Protein AF-A0AAD9SYV3-F1 (afdb_monomer)

InterPro domains:
  IPR009332 Mediator of RNA polymerase II transcription subunit 22 [PF06179] (39-136)
  IPR009332 Mediator of RNA polymerase II transcription subunit 22 [PTHR12434] (21-141)

Sequence (145 aa):
MDRPKSTLSRCSRDYSTAPTSPQSSDSHTATVSNNLSDRSERAVAALLTRFKTLVTLAAEPVQDGVAATKEVAAAHALQMEVESSLLVRAAEDLLQLTRELKELWLFGPLREIKEGEGEGQMDEDSQRVGELVEGILGKLADARV

Solvent-accessible surface area (backbone atoms only — not comparable to full-atom values): 8836 Å² total; per-residue (Å²): 141,87,89,82,91,79,93,82,76,91,76,81,79,76,79,77,83,69,81,85,71,85,76,65,73,70,61,57,57,56,51,53,54,54,51,52,50,56,49,49,53,50,32,52,50,47,32,54,50,30,52,50,52,45,52,52,66,73,64,56,75,73,54,92,88,52,76,72,47,71,66,57,54,52,50,49,53,54,47,47,54,51,38,52,56,52,32,52,52,25,52,50,52,48,53,51,51,54,49,54,53,49,48,44,68,76,60,42,78,80,62,60,99,79,70,60,99,51,55,72,58,50,54,54,50,50,50,55,52,52,55,52,51,52,56,50,50,51,55,54,54,64,72,72,109

Radius of gyration: 34.86 Å; Cα contacts (8 Å, |Δi|>4): 35; chains: 1; bounding box: 57×69×108 Å

Structure (mmCIF, N/CA/C/O backbone):
data_AF-A0AAD9SYV3-F1
#
_entry.id   AF-A0AAD9SYV3-F1
#
loop_
_atom_site.group_PDB
_atom_site.id
_atom_site.type_symbol
_atom_site.label_atom_id
_atom_site.label_alt_id
_atom_site.label_comp_id
_atom_site.label_asym_id
_atom_site.label_entity_id
_atom_site.label_seq_id
_atom_site.pdbx_PDB_ins_code
_atom_site.Cartn_x
_atom_site.Cartn_y
_atom_site.Cartn_z
_atom_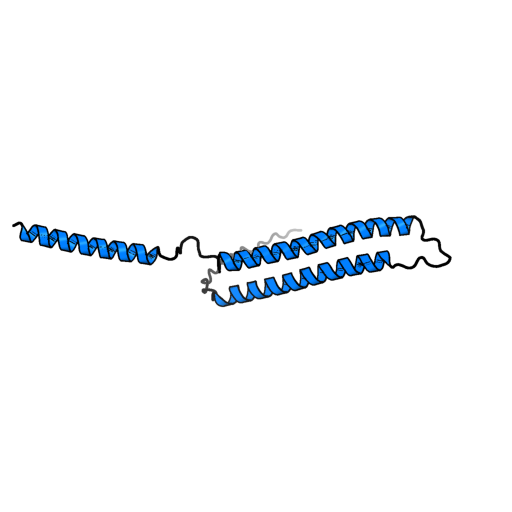site.occupancy
_atom_site.B_iso_or_equiv
_atom_site.auth_seq_id
_atom_site.auth_comp_id
_atom_site.auth_asym_id
_atom_site.auth_atom_id
_atom_site.pdbx_PDB_model_num
ATOM 1 N N . MET A 1 1 ? -29.942 63.678 -17.550 1.00 41.22 1 MET A N 1
ATOM 2 C CA . MET A 1 1 ? -30.852 62.518 -17.599 1.00 41.22 1 MET A CA 1
ATOM 3 C C . MET A 1 1 ? -30.665 61.740 -16.316 1.00 41.22 1 MET A C 1
ATOM 5 O O . MET A 1 1 ? -29.577 61.242 -16.067 1.00 41.22 1 MET A O 1
ATOM 9 N N . ASP A 1 2 ? -31.706 61.770 -15.492 1.00 45.91 2 ASP A N 1
ATOM 10 C CA . ASP A 1 2 ? -31.823 61.165 -14.167 1.00 45.91 2 ASP A CA 1
ATOM 11 C C . ASP A 1 2 ? -32.372 59.733 -14.211 1.00 45.91 2 ASP A C 1
ATOM 13 O O . ASP A 1 2 ? -33.114 59.394 -15.136 1.00 45.91 2 ASP A O 1
ATOM 17 N N . ARG A 1 3 ? -32.129 59.025 -13.090 1.00 54.41 3 ARG A N 1
ATOM 18 C CA . ARG A 1 3 ? -32.781 57.816 -12.517 1.00 54.41 3 ARG A CA 1
ATOM 19 C C . ARG A 1 3 ? -31.968 56.500 -12.576 1.00 54.41 3 ARG A C 1
ATOM 21 O O . ARG A 1 3 ? -31.227 56.285 -13.525 1.00 54.41 3 ARG A O 1
ATOM 28 N N . PRO A 1 4 ? -32.216 55.539 -11.653 1.00 56.53 4 PRO A N 1
ATOM 29 C CA . PRO A 1 4 ? -32.234 55.702 -10.189 1.00 56.53 4 PRO A CA 1
ATOM 30 C C . PRO A 1 4 ? -31.580 54.517 -9.421 1.00 56.53 4 PRO A C 1
ATOM 32 O O . PRO A 1 4 ? -31.453 53.402 -9.921 1.00 56.53 4 PRO A O 1
ATOM 35 N N . LYS A 1 5 ? -31.248 54.744 -8.140 1.00 54.91 5 LYS A N 1
ATOM 36 C CA . LYS A 1 5 ? -30.926 53.701 -7.144 1.00 54.91 5 LYS A CA 1
ATOM 37 C C . LYS A 1 5 ? -32.204 52.950 -6.719 1.00 54.91 5 LYS A C 1
ATOM 39 O O . LYS A 1 5 ? -33.191 53.598 -6.388 1.00 54.91 5 LYS A O 1
ATOM 44 N N . SER A 1 6 ? -32.159 51.617 -6.663 1.00 55.34 6 SER A N 1
ATOM 45 C CA . SER A 1 6 ? -33.126 50.738 -5.966 1.00 55.34 6 SER A CA 1
ATOM 46 C C . SER A 1 6 ? -32.304 49.636 -5.271 1.00 55.34 6 SER A C 1
ATOM 48 O O . SER A 1 6 ? -31.443 49.045 -5.910 1.00 55.34 6 SER A O 1
ATOM 50 N N . THR A 1 7 ? -32.222 49.506 -3.940 1.00 61.25 7 THR A N 1
ATOM 51 C CA . THR A 1 7 ? -33.207 49.134 -2.898 1.00 61.25 7 THR A CA 1
ATOM 52 C C . THR A 1 7 ? -33.924 47.814 -3.144 1.00 61.25 7 THR A C 1
ATOM 54 O O . THR A 1 7 ? -35.088 47.831 -3.510 1.00 61.25 7 THR A O 1
ATOM 57 N N . LEU A 1 8 ? -33.262 46.694 -2.856 1.00 50.03 8 LEU A N 1
ATOM 58 C CA . LEU A 1 8 ? -33.858 45.405 -2.486 1.00 50.03 8 LEU A CA 1
ATOM 59 C C . LEU A 1 8 ? -32.759 44.621 -1.750 1.00 50.03 8 LEU A C 1
ATOM 61 O O . LEU A 1 8 ? -31.597 44.722 -2.112 1.00 50.03 8 LEU A O 1
ATOM 65 N N . SER A 1 9 ? -32.983 43.802 -0.743 1.00 47.44 9 SER A N 1
ATOM 66 C CA . SER A 1 9 ? -34.115 43.534 0.124 1.00 47.44 9 SER A CA 1
ATOM 67 C C . SER A 1 9 ? -33.485 42.710 1.247 1.00 47.44 9 SER A C 1
ATOM 69 O O . SER A 1 9 ? -32.665 41.825 0.995 1.00 47.44 9 SER A O 1
ATOM 71 N N . ARG A 1 10 ? -33.794 43.045 2.494 1.00 44.91 10 ARG A N 1
ATOM 72 C CA . ARG A 1 10 ? -33.345 42.314 3.675 1.00 44.91 10 ARG A CA 1
ATOM 73 C C . ARG A 1 10 ? -33.978 40.918 3.626 1.00 44.91 10 ARG A C 1
ATOM 75 O O . ARG A 1 10 ? -35.167 40.792 3.882 1.00 44.91 10 ARG A O 1
ATOM 82 N N . CYS A 1 11 ? -33.204 39.885 3.295 1.00 39.62 11 CYS A N 1
ATOM 83 C CA . CYS A 1 11 ? -33.637 38.504 3.489 1.00 39.62 11 CYS A CA 1
ATOM 84 C C . CYS A 1 11 ? -33.146 38.050 4.867 1.00 39.62 11 CYS A C 1
ATOM 86 O O . CYS A 1 11 ? -31.969 37.728 5.043 1.00 39.62 11 CYS A O 1
ATOM 88 N N . SER A 1 12 ? -34.047 38.119 5.853 1.00 44.41 12 SER A N 1
ATOM 89 C CA . SER A 1 12 ? -33.929 37.374 7.106 1.00 44.41 12 SER A CA 1
ATOM 90 C C . SER A 1 12 ? -33.649 35.921 6.762 1.00 44.41 12 SER A C 1
ATOM 92 O O . SER A 1 12 ? -34.463 35.258 6.127 1.00 44.41 12 SER A O 1
ATOM 94 N N . ARG A 1 13 ? -32.482 35.427 7.168 1.00 41.09 13 ARG A N 1
ATOM 95 C CA . ARG A 1 13 ? -32.233 33.995 7.201 1.00 41.09 13 ARG A CA 1
ATOM 96 C C . ARG A 1 13 ? -32.841 33.496 8.501 1.00 41.09 13 ARG A C 1
ATOM 98 O O . ARG A 1 13 ? -32.213 33.597 9.551 1.00 41.09 13 ARG A O 1
ATOM 105 N N . ASP A 1 14 ? -34.084 33.041 8.418 1.00 42.69 14 ASP A N 1
ATOM 106 C CA . ASP A 1 14 ? -34.734 32.320 9.501 1.00 42.69 14 ASP A CA 1
ATOM 107 C C . ASP A 1 14 ? -33.870 31.097 9.820 1.00 42.69 14 ASP A C 1
ATOM 109 O O . ASP A 1 14 ? -33.699 30.190 9.000 1.00 42.69 14 ASP A O 1
ATOM 113 N N . TYR A 1 15 ? -33.257 31.098 11.000 1.00 45.31 15 TYR A N 1
ATOM 114 C CA . TYR A 1 15 ? -32.694 29.892 11.581 1.00 45.31 15 TYR A CA 1
ATOM 115 C C . TYR A 1 15 ? -33.885 29.011 11.959 1.00 45.31 15 TYR A C 1
ATOM 117 O O . TYR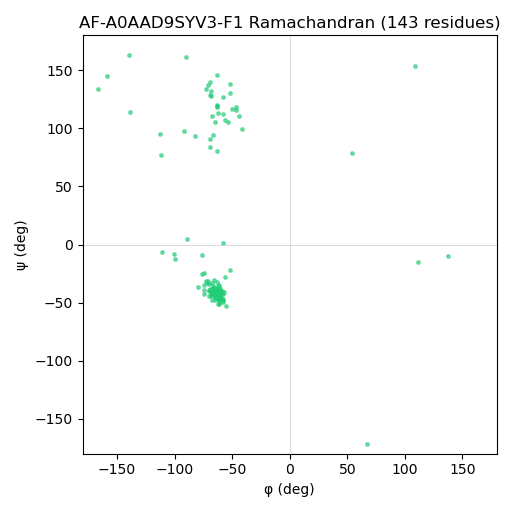 A 1 15 ? -34.469 29.114 13.032 1.00 45.31 15 TYR A O 1
ATOM 125 N N . SER A 1 16 ? -34.298 28.162 11.024 1.00 40.62 16 SER A N 1
ATOM 126 C CA . SER A 1 16 ? -35.184 27.050 11.330 1.00 40.62 16 SER A CA 1
ATOM 127 C C . SER A 1 16 ? -34.406 26.087 12.228 1.00 40.62 16 SER A C 1
ATOM 129 O O . SER A 1 16 ? -33.613 25.272 11.760 1.00 40.62 16 SER A O 1
ATOM 131 N N . THR A 1 17 ? -34.572 26.230 13.542 1.00 50.25 17 THR A N 1
ATOM 132 C CA . THR A 1 17 ? -34.200 25.213 14.526 1.00 50.25 17 THR A CA 1
ATOM 133 C C . THR A 1 17 ? -35.157 24.039 14.364 1.00 50.25 17 THR A C 1
ATOM 135 O O . THR A 1 17 ? -36.181 23.955 15.042 1.00 50.25 17 THR A O 1
ATOM 138 N N . ALA A 1 18 ? -34.842 23.158 13.417 1.00 42.62 18 ALA A N 1
ATOM 139 C CA . ALA A 1 18 ? -35.411 21.822 13.377 1.00 42.62 18 ALA A CA 1
ATOM 140 C C . ALA A 1 18 ? -34.809 20.993 14.530 1.00 42.62 18 ALA A C 1
ATOM 142 O O . ALA A 1 18 ? -33.605 21.092 14.784 1.00 42.62 18 ALA A O 1
ATOM 143 N N . PRO A 1 19 ? -35.618 20.199 15.248 1.00 47.00 19 PRO A N 1
ATOM 144 C CA . PRO A 1 19 ? -35.141 19.395 16.361 1.00 47.00 19 PRO A CA 1
ATOM 145 C C . PRO A 1 19 ? -34.254 18.257 15.846 1.00 47.00 19 PRO A C 1
ATOM 147 O O . PRO A 1 19 ? -34.647 17.494 14.960 1.00 47.00 19 PRO A O 1
ATOM 150 N N . THR A 1 20 ? -33.059 18.142 16.423 1.00 52.16 20 THR A N 1
ATOM 151 C CA . THR A 1 20 ? -32.168 16.988 16.288 1.00 52.16 20 THR A CA 1
ATOM 152 C C . THR A 1 20 ? -32.941 15.723 16.654 1.00 52.16 20 THR A C 1
ATOM 154 O O . THR A 1 20 ? -33.231 15.478 17.823 1.00 52.16 20 THR A O 1
ATOM 157 N N . SER A 1 21 ? -33.305 14.931 15.645 1.00 48.50 21 SER A N 1
ATOM 158 C CA . SER A 1 21 ? -33.711 13.544 15.867 1.00 48.50 21 SER A CA 1
ATOM 159 C C . SER A 1 21 ? -32.484 12.739 16.302 1.00 48.50 21 SER A C 1
ATOM 161 O O . SER A 1 21 ? -31.402 12.959 15.748 1.00 48.50 21 SER A O 1
ATOM 163 N N . PRO A 1 22 ? -32.618 11.816 17.267 1.00 44.91 22 PRO A N 1
ATOM 164 C CA . PRO A 1 22 ? -31.514 10.972 17.693 1.00 44.91 22 PRO A CA 1
ATOM 165 C C . PRO A 1 22 ? -31.158 10.032 16.538 1.00 44.91 22 PRO A C 1
ATOM 167 O O . PRO A 1 22 ? -31.952 9.173 16.155 1.00 44.91 22 PRO A O 1
ATOM 170 N N . GLN A 1 23 ? -29.988 10.234 15.928 1.00 44.84 23 GLN A N 1
ATOM 171 C CA . GLN A 1 23 ? -29.449 9.281 14.966 1.00 44.84 23 GLN A CA 1
ATOM 172 C C . GLN A 1 23 ? -29.200 7.961 15.696 1.00 44.84 23 GLN A C 1
ATOM 174 O O . GLN A 1 23 ? -28.444 7.902 16.661 1.00 44.84 23 GLN A O 1
ATOM 179 N N . SER A 1 24 ? -29.878 6.918 15.226 1.00 47.16 24 SER A N 1
ATOM 180 C CA . SER A 1 24 ? -29.696 5.527 15.622 1.00 47.16 24 SER A CA 1
ATOM 181 C C . SER A 1 24 ? -28.209 5.158 15.633 1.00 47.16 24 SER A C 1
ATOM 183 O O . SER A 1 24 ? -27.555 5.189 14.589 1.00 47.16 24 SER A O 1
ATOM 185 N N . SER A 1 25 ? -27.691 4.776 16.796 1.00 54.41 25 SER A N 1
ATOM 186 C CA . SER A 1 25 ? -26.311 4.325 17.034 1.00 54.41 25 SER A CA 1
ATOM 187 C C . SER A 1 25 ? -25.838 3.205 16.089 1.00 54.41 25 SER A C 1
ATOM 189 O O . SER A 1 25 ? -24.640 3.071 15.841 1.00 54.41 25 SER A O 1
ATOM 191 N N . ASP A 1 26 ? -26.764 2.455 15.490 1.00 52.44 26 ASP A N 1
ATOM 192 C CA . ASP A 1 26 ? -26.474 1.299 14.634 1.00 52.44 26 ASP A CA 1
ATOM 193 C C . ASP A 1 26 ? -25.930 1.660 13.238 1.00 52.44 26 ASP A C 1
ATOM 195 O O . ASP A 1 26 ? -25.204 0.873 12.632 1.00 52.44 26 ASP A O 1
ATOM 199 N N . SER A 1 27 ? -26.210 2.858 12.704 1.00 58.38 27 SER A N 1
ATOM 200 C CA . SER A 1 27 ? -25.684 3.253 11.383 1.00 58.38 27 SER A CA 1
ATOM 201 C C . SER A 1 27 ? -24.204 3.644 11.425 1.00 58.38 27 SER A C 1
ATOM 203 O O . SER A 1 27 ? -23.495 3.559 10.417 1.00 58.38 27 SER A O 1
ATOM 205 N N . HIS A 1 28 ? -23.720 4.084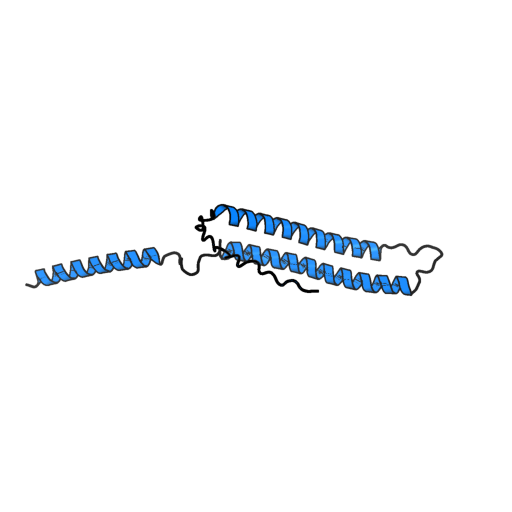 12.589 1.00 59.22 28 HIS A N 1
ATOM 206 C CA . HIS A 1 28 ? -22.355 4.575 12.751 1.00 59.22 28 HIS A CA 1
ATOM 207 C C . HIS A 1 28 ? -21.335 3.426 12.745 1.00 59.22 28 HIS A C 1
ATOM 209 O O . HIS A 1 28 ? -20.281 3.536 12.120 1.00 59.22 28 HIS A O 1
ATOM 215 N N . THR A 1 29 ? -21.667 2.290 13.363 1.00 61.44 29 THR A N 1
ATOM 216 C CA . THR A 1 29 ? -20.799 1.101 13.438 1.00 61.44 29 THR A CA 1
ATOM 217 C C . THR A 1 29 ? -20.646 0.407 12.081 1.00 61.44 29 THR A C 1
ATOM 219 O O . THR A 1 29 ? -19.531 0.037 11.701 1.00 61.44 29 THR A O 1
ATOM 222 N N . ALA A 1 30 ? -21.729 0.308 11.304 1.00 62.09 30 ALA A N 1
ATOM 223 C CA . ALA A 1 30 ? -21.712 -0.214 9.935 1.00 62.09 30 ALA A CA 1
ATOM 224 C C . ALA A 1 30 ? -20.873 0.665 8.984 1.00 62.09 30 ALA A C 1
ATOM 226 O O . ALA A 1 30 ? -20.144 0.165 8.130 1.00 62.09 30 ALA A O 1
ATOM 227 N N . THR A 1 31 ? -20.920 1.990 9.156 1.00 69.44 31 THR A N 1
ATOM 228 C CA . THR A 1 31 ? -20.137 2.927 8.332 1.00 69.44 31 THR A CA 1
ATOM 229 C C . THR A 1 31 ? -18.635 2.815 8.614 1.00 69.44 31 THR A C 1
ATOM 231 O O . THR A 1 31 ? -17.827 2.828 7.686 1.00 69.44 31 THR A O 1
ATOM 234 N N . VAL A 1 32 ? -18.251 2.658 9.886 1.00 72.56 32 VAL A N 1
ATOM 235 C CA . VAL A 1 32 ? -16.844 2.493 10.291 1.00 72.56 32 VAL A CA 1
ATOM 236 C C . VAL A 1 32 ? -16.263 1.174 9.777 1.00 72.56 32 VAL A C 1
ATOM 238 O O . VAL A 1 32 ? -15.150 1.156 9.258 1.00 72.56 32 VAL A O 1
ATOM 241 N N . SER A 1 33 ? -17.015 0.076 9.863 1.00 73.75 33 SER A N 1
ATOM 242 C CA . SER A 1 33 ? -16.557 -1.238 9.387 1.00 73.75 33 SER A CA 1
ATOM 243 C C . SER A 1 33 ? -16.380 -1.284 7.863 1.00 73.75 33 SER A C 1
ATOM 245 O O . SER A 1 33 ? -15.348 -1.766 7.394 1.00 73.75 33 SER A O 1
ATOM 247 N N . ASN A 1 34 ? -17.299 -0.688 7.095 1.00 75.81 34 ASN A N 1
ATOM 248 C CA . ASN A 1 34 ? -17.130 -0.528 5.645 1.00 75.81 34 ASN A CA 1
ATOM 249 C C . ASN A 1 34 ? -15.897 0.329 5.302 1.00 75.81 34 ASN A C 1
ATOM 251 O O . ASN A 1 34 ? -15.109 -0.043 4.436 1.00 75.81 34 ASN A O 1
ATOM 255 N N . ASN A 1 35 ? -15.658 1.422 6.039 1.00 87.06 35 ASN A N 1
ATOM 256 C CA . ASN A 1 35 ? -14.489 2.278 5.823 1.00 87.06 35 ASN A CA 1
ATOM 257 C C . ASN A 1 35 ? -13.153 1.546 6.050 1.00 87.06 35 ASN A C 1
ATOM 259 O O . ASN A 1 35 ? -12.203 1.759 5.296 1.00 87.06 35 ASN A O 1
ATOM 263 N N . LEU A 1 36 ? -13.071 0.682 7.068 1.00 87.38 36 LEU A N 1
ATOM 264 C CA . LEU A 1 36 ? -11.872 -0.120 7.325 1.00 87.38 36 LEU A CA 1
ATOM 265 C C . LEU A 1 36 ? -11.628 -1.152 6.217 1.00 87.38 36 LEU A C 1
ATOM 267 O O . LEU A 1 36 ? -10.479 -1.314 5.801 1.00 87.38 36 LEU A O 1
ATOM 271 N N . SER A 1 37 ? -12.682 -1.804 5.707 1.00 90.69 37 SER A N 1
ATOM 272 C CA . SER A 1 37 ? -12.561 -2.733 4.572 1.00 90.69 37 SER A CA 1
ATOM 273 C C . SER A 1 37 ? -12.045 -2.011 3.330 1.00 90.69 37 SER A C 1
ATOM 275 O O . SER A 1 37 ? -11.007 -2.397 2.791 1.00 90.69 37 SER A O 1
ATOM 277 N N . ASP A 1 38 ? -12.670 -0.891 2.957 1.00 93.50 38 ASP A N 1
ATOM 278 C CA . ASP A 1 38 ? -12.271 -0.077 1.802 1.00 93.50 38 ASP A CA 1
ATOM 279 C C . ASP A 1 38 ? -10.811 0.394 1.899 1.00 93.50 38 ASP A C 1
ATOM 281 O O . ASP A 1 38 ? -10.069 0.412 0.912 1.00 93.50 38 ASP A O 1
ATOM 285 N N . ARG A 1 39 ? -10.376 0.794 3.102 1.00 93.69 39 ARG A N 1
ATOM 286 C CA . ARG A 1 39 ? -8.986 1.193 3.361 1.00 93.69 39 ARG A CA 1
ATOM 287 C C . ARG A 1 39 ? -8.032 0.012 3.248 1.00 93.69 39 ARG A C 1
ATOM 289 O O . ARG A 1 39 ? -6.970 0.171 2.652 1.00 93.69 39 ARG A O 1
ATOM 296 N N . SER A 1 40 ? -8.407 -1.157 3.763 1.00 93.50 40 SER A N 1
ATOM 297 C CA . SER A 1 40 ? -7.596 -2.374 3.660 1.00 93.50 40 SER A CA 1
ATOM 298 C C . SER A 1 40 ? -7.377 -2.782 2.203 1.00 93.50 40 SER A C 1
ATOM 300 O O . SER A 1 40 ? -6.242 -2.999 1.779 1.00 93.50 40 SER A O 1
ATOM 302 N N . GLU A 1 41 ? -8.444 -2.779 1.404 1.00 94.81 41 GLU A N 1
ATOM 303 C CA . GLU A 1 41 ? -8.407 -3.131 -0.011 1.00 94.81 41 GLU A CA 1
ATOM 304 C C . GLU A 1 41 ? -7.560 -2.130 -0.793 1.00 94.81 41 GLU A C 1
ATOM 306 O O . GLU A 1 41 ? -6.725 -2.517 -1.612 1.00 94.81 41 GLU A O 1
ATOM 311 N N . ARG A 1 42 ? -7.700 -0.837 -0.482 1.00 94.94 42 ARG A N 1
ATOM 312 C CA . ARG A 1 42 ? -6.881 0.224 -1.073 1.00 94.94 42 ARG A CA 1
ATOM 313 C C . ARG A 1 42 ? -5.401 0.081 -0.724 1.00 94.94 42 ARG A C 1
ATOM 315 O O . ARG A 1 42 ? -4.569 0.247 -1.615 1.00 94.94 42 ARG A O 1
ATOM 322 N N . ALA A 1 43 ? -5.063 -0.222 0.527 1.00 94.38 43 ALA A N 1
ATOM 323 C CA . ALA A 1 43 ? -3.679 -0.375 0.969 1.00 94.38 43 ALA A CA 1
ATOM 324 C C . ALA A 1 43 ? -3.016 -1.612 0.332 1.00 94.38 43 ALA A C 1
ATOM 326 O O . ALA A 1 43 ? -1.895 -1.523 -0.174 1.00 94.38 43 ALA A O 1
ATOM 327 N N . VAL A 1 44 ? -3.733 -2.740 0.248 1.00 96.06 44 VAL A N 1
ATOM 328 C CA . VAL A 1 44 ? -3.267 -3.951 -0.454 1.00 96.06 44 VAL A CA 1
ATOM 329 C C . VAL A 1 44 ? -3.109 -3.696 -1.954 1.00 96.06 44 VAL A C 1
ATOM 331 O O . VAL A 1 44 ? -2.080 -4.047 -2.537 1.00 96.06 44 VAL A O 1
ATOM 334 N N . ALA A 1 45 ? -4.087 -3.046 -2.590 1.00 97.00 45 ALA A N 1
ATOM 335 C CA . ALA A 1 45 ? -4.009 -2.693 -4.003 1.00 97.00 45 ALA A CA 1
ATOM 336 C C . ALA A 1 45 ? -2.827 -1.757 -4.285 1.00 97.00 45 ALA A C 1
ATOM 338 O O . ALA A 1 45 ? -2.107 -1.961 -5.266 1.00 97.00 45 ALA A O 1
ATOM 339 N N . ALA A 1 46 ? -2.584 -0.767 -3.419 1.00 95.69 46 ALA A N 1
ATOM 340 C CA . ALA A 1 46 ? -1.433 0.120 -3.523 1.00 95.69 46 ALA A CA 1
ATOM 341 C C . ALA A 1 46 ? -0.119 -0.668 -3.431 1.00 95.69 46 ALA A C 1
ATOM 343 O O . ALA A 1 46 ? 0.717 -0.535 -4.320 1.00 95.69 46 ALA A O 1
ATOM 344 N N . LEU A 1 47 ? 0.034 -1.542 -2.432 1.00 96.38 47 LEU A N 1
ATOM 345 C CA . LEU A 1 47 ? 1.231 -2.369 -2.250 1.00 96.38 47 LEU A CA 1
ATOM 346 C C . LEU A 1 47 ? 1.548 -3.202 -3.505 1.00 96.38 47 LEU A C 1
ATOM 348 O O . LEU A 1 47 ? 2.653 -3.131 -4.048 1.00 96.38 47 LEU A O 1
ATOM 352 N N . LEU A 1 48 ? 0.561 -3.954 -4.002 1.00 96.88 48 LEU A N 1
ATOM 353 C CA . LEU A 1 48 ? 0.727 -4.819 -5.172 1.00 96.88 48 LEU A CA 1
ATOM 354 C C . LEU A 1 48 ? 0.988 -4.018 -6.450 1.00 96.88 48 LEU A C 1
ATOM 356 O O . LEU A 1 48 ? 1.801 -4.429 -7.278 1.00 96.88 48 LEU A O 1
ATOM 360 N N . THR A 1 49 ? 0.336 -2.863 -6.605 1.00 96.94 49 THR A N 1
ATOM 361 C CA . THR A 1 49 ? 0.532 -1.991 -7.770 1.00 96.94 49 THR A CA 1
ATOM 362 C C . THR A 1 49 ? 1.953 -1.437 -7.805 1.00 96.94 49 THR A C 1
ATOM 364 O O . THR A 1 49 ? 2.601 -1.541 -8.840 1.00 96.94 49 THR A O 1
ATOM 367 N N . ARG A 1 50 ? 2.472 -0.917 -6.682 1.00 95.88 50 ARG A N 1
ATOM 368 C CA . ARG A 1 50 ? 3.851 -0.396 -6.589 1.00 95.88 50 ARG A CA 1
ATOM 369 C C . ARG A 1 50 ? 4.882 -1.486 -6.871 1.00 95.88 50 ARG A C 1
ATOM 371 O O . ARG A 1 50 ? 5.795 -1.283 -7.666 1.00 95.88 50 ARG A O 1
ATOM 378 N N . PHE A 1 51 ? 4.701 -2.666 -6.273 1.00 96.62 51 PHE A N 1
ATOM 379 C CA . PHE A 1 51 ? 5.597 -3.800 -6.498 1.00 96.62 51 PHE A CA 1
ATOM 380 C C . PHE A 1 51 ? 5.601 -4.241 -7.965 1.00 96.62 51 PHE A C 1
ATOM 382 O O . PHE A 1 51 ? 6.664 -4.434 -8.554 1.00 96.62 51 PHE A O 1
ATOM 389 N N . LYS A 1 52 ? 4.418 -4.335 -8.584 1.00 95.69 52 LYS A N 1
ATOM 390 C CA . LYS A 1 52 ? 4.295 -4.623 -10.014 1.00 95.69 52 LYS A CA 1
ATOM 391 C C . LYS A 1 52 ? 5.034 -3.579 -10.850 1.00 95.69 52 LYS A C 1
ATOM 393 O O . LYS A 1 52 ? 5.792 -3.976 -11.727 1.00 95.69 52 LYS A O 1
ATOM 398 N N . THR A 1 53 ? 4.847 -2.285 -10.576 1.00 95.19 53 THR A N 1
ATOM 399 C CA . THR A 1 53 ? 5.532 -1.207 -11.305 1.00 95.19 53 THR A CA 1
ATOM 400 C C . THR A 1 53 ? 7.053 -1.341 -11.210 1.00 95.19 53 THR A C 1
ATOM 402 O O . THR A 1 53 ? 7.746 -1.230 -12.219 1.00 95.19 53 THR A O 1
ATOM 405 N N . LEU A 1 54 ? 7.578 -1.656 -10.024 1.00 94.31 54 LEU A N 1
ATOM 406 C CA . LEU A 1 54 ? 9.011 -1.862 -9.809 1.00 94.31 54 LEU A CA 1
ATOM 407 C C . LEU A 1 54 ? 9.536 -3.040 -10.646 1.00 94.31 54 LEU A C 1
ATOM 409 O O . LEU A 1 54 ? 10.527 -2.899 -11.360 1.00 94.31 54 LEU A O 1
ATOM 413 N N . VAL A 1 55 ? 8.834 -4.177 -10.634 1.00 94.38 55 VAL A N 1
ATOM 414 C CA . VAL A 1 55 ? 9.196 -5.346 -11.453 1.00 94.38 55 VAL A CA 1
ATOM 415 C C . VAL A 1 55 ? 9.126 -5.025 -12.946 1.00 94.38 55 VAL A C 1
ATOM 417 O O . VAL A 1 55 ? 10.010 -5.439 -13.689 1.00 94.38 55 VAL A O 1
ATOM 420 N N . THR A 1 56 ? 8.123 -4.268 -13.402 1.00 93.12 56 THR A N 1
ATOM 421 C CA . THR A 1 56 ? 8.023 -3.883 -14.818 1.00 93.12 56 THR A CA 1
ATOM 422 C C . THR A 1 56 ? 9.146 -2.949 -15.256 1.00 93.12 56 THR A C 1
ATOM 424 O O . THR A 1 56 ? 9.656 -3.132 -16.354 1.00 93.12 56 THR A O 1
ATOM 427 N N . LEU A 1 57 ? 9.574 -2.014 -14.399 1.00 89.94 57 LEU A N 1
ATOM 428 C CA . LEU A 1 57 ? 10.714 -1.130 -14.677 1.00 89.94 57 LEU A CA 1
ATOM 429 C C . LEU A 1 57 ? 12.034 -1.906 -14.723 1.00 89.94 57 LEU A C 1
ATOM 431 O O . LEU A 1 57 ? 12.890 -1.636 -15.559 1.00 89.94 57 LEU A O 1
ATOM 435 N N . ALA A 1 58 ? 12.196 -2.896 -13.843 1.00 88.75 58 ALA A N 1
ATOM 436 C CA . ALA A 1 58 ? 13.385 -3.744 -13.815 1.00 88.75 58 ALA A CA 1
ATOM 437 C C . ALA A 1 58 ? 13.444 -4.733 -14.993 1.00 88.75 58 ALA A C 1
ATOM 439 O O . ALA A 1 58 ? 14.529 -5.096 -15.439 1.00 88.75 58 ALA A O 1
ATOM 440 N N . ALA A 1 59 ? 12.285 -5.186 -15.477 1.00 89.06 59 ALA A N 1
ATOM 441 C CA . ALA A 1 59 ? 12.163 -6.130 -16.584 1.00 89.06 59 ALA A CA 1
ATOM 442 C C . ALA A 1 59 ? 12.085 -5.452 -17.961 1.00 89.06 59 ALA A C 1
ATOM 444 O O . ALA A 1 59 ? 11.856 -6.143 -18.957 1.00 89.06 59 ALA A O 1
ATOM 445 N N . GLU A 1 60 ? 12.231 -4.127 -18.035 1.00 82.25 60 GLU A N 1
ATOM 446 C CA . GLU A 1 60 ? 12.120 -3.412 -19.300 1.00 82.25 60 GLU A CA 1
ATOM 447 C C . GLU A 1 60 ? 13.231 -3.854 -20.267 1.00 82.25 60 GLU A C 1
ATOM 449 O O . GLU A 1 60 ? 14.419 -3.720 -19.951 1.00 82.25 60 GLU A O 1
ATOM 454 N N . PRO A 1 61 ? 12.878 -4.421 -21.437 1.00 75.56 61 PRO A N 1
ATOM 455 C CA . PRO A 1 61 ? 13.875 -4.902 -22.373 1.00 75.56 61 PRO A CA 1
ATOM 456 C C . PRO A 1 61 ? 14.638 -3.717 -22.959 1.00 75.56 61 PRO A C 1
ATOM 458 O O . PRO A 1 61 ? 14.052 -2.786 -23.514 1.00 75.56 61 PRO A O 1
ATOM 461 N N . VAL A 1 62 ? 15.967 -3.781 -22.892 1.00 68.81 62 VAL A N 1
ATOM 462 C CA . VAL A 1 62 ? 16.827 -2.895 -23.676 1.00 68.81 62 VAL A CA 1
ATOM 463 C C . VAL A 1 62 ? 16.543 -3.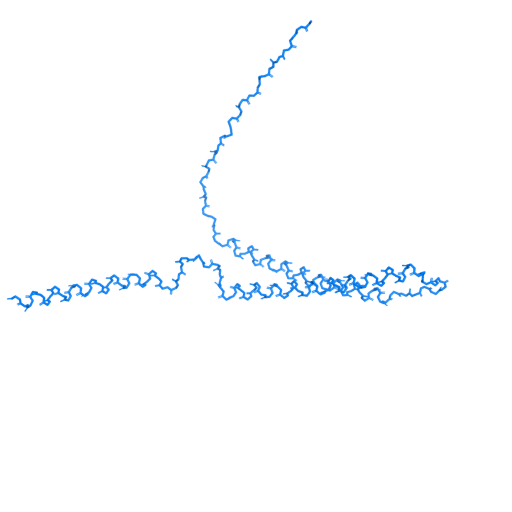208 -25.141 1.00 68.81 62 VAL A C 1
ATOM 465 O O . VAL A 1 62 ? 16.800 -4.322 -25.589 1.00 68.81 62 VAL A O 1
ATOM 468 N N . GLN A 1 63 ? 15.949 -2.268 -25.877 1.00 65.88 63 GLN A N 1
ATOM 469 C CA . GLN A 1 63 ? 15.644 -2.504 -27.284 1.00 65.88 63 GLN A CA 1
ATOM 470 C C . GLN A 1 63 ? 16.947 -2.711 -28.059 1.00 65.88 63 GLN A C 1
ATOM 472 O O . GLN A 1 63 ? 17.801 -1.821 -28.108 1.00 65.88 63 GLN A O 1
ATOM 477 N N . ASP A 1 64 ? 17.096 -3.893 -28.655 1.00 48.00 64 ASP A N 1
ATOM 478 C CA . ASP A 1 64 ? 18.247 -4.252 -29.477 1.00 48.00 64 ASP A CA 1
ATOM 479 C C . ASP A 1 64 ? 18.410 -3.229 -30.614 1.00 48.00 64 ASP A C 1
ATOM 481 O O . ASP A 1 64 ? 17.625 -3.180 -31.559 1.00 48.00 64 ASP A O 1
ATOM 485 N N . GLY A 1 65 ? 19.433 -2.375 -30.508 1.00 55.97 65 GLY A N 1
ATOM 486 C CA . GLY A 1 65 ? 19.827 -1.414 -31.545 1.00 55.97 65 GLY A CA 1
ATOM 487 C C . GLY A 1 65 ? 19.598 0.065 -31.219 1.00 55.97 65 GLY A C 1
ATOM 488 O O . GLY A 1 65 ? 20.227 0.913 -31.851 1.00 55.97 65 GLY A O 1
ATOM 489 N N . VAL A 1 66 ? 18.799 0.397 -30.202 1.00 58.75 66 VAL A N 1
ATOM 490 C CA . VAL A 1 66 ? 18.737 1.754 -29.637 1.00 58.75 66 VAL A CA 1
ATOM 491 C C . VAL A 1 66 ? 19.301 1.648 -28.235 1.00 58.75 66 VAL A C 1
ATOM 493 O O . VAL A 1 66 ? 18.594 1.265 -27.308 1.00 58.75 66 VAL A O 1
ATOM 496 N N . ALA A 1 67 ? 20.600 1.927 -28.086 1.00 54.88 67 ALA A N 1
ATOM 497 C CA . ALA A 1 67 ? 21.221 2.022 -26.771 1.00 54.88 67 ALA A CA 1
ATOM 498 C C . ALA A 1 67 ? 20.310 2.880 -25.888 1.00 54.88 67 ALA A C 1
ATOM 500 O O . ALA A 1 67 ? 20.085 4.043 -26.230 1.00 54.88 67 ALA A O 1
ATOM 501 N N . ALA A 1 68 ? 19.743 2.283 -24.831 1.00 64.00 68 ALA A N 1
ATOM 502 C CA . ALA A 1 68 ? 18.884 2.973 -23.878 1.00 64.00 68 ALA A CA 1
ATOM 503 C C . ALA A 1 68 ? 19.550 4.309 -23.554 1.00 64.00 68 ALA A C 1
ATOM 505 O O . ALA A 1 68 ? 20.673 4.337 -23.037 1.00 64.00 68 ALA A O 1
ATOM 506 N N . THR A 1 69 ? 18.941 5.407 -24.005 1.00 78.44 69 THR A N 1
ATOM 507 C CA . THR A 1 69 ? 19.618 6.696 -23.944 1.00 78.44 69 THR A CA 1
ATOM 508 C C . THR A 1 69 ? 19.852 7.019 -22.468 1.00 78.44 69 THR A C 1
ATOM 510 O O . THR A 1 69 ? 19.080 6.601 -21.598 1.00 78.44 69 THR A O 1
ATOM 513 N N . LYS A 1 70 ? 20.964 7.685 -22.139 1.00 82.62 70 LYS A N 1
ATOM 514 C CA . LYS A 1 70 ? 21.369 7.892 -20.734 1.00 82.62 70 LYS A CA 1
ATOM 515 C C . LYS A 1 70 ? 20.277 8.593 -19.920 1.00 82.62 70 LYS A C 1
ATOM 517 O O . LYS A 1 70 ? 20.162 8.374 -18.720 1.00 82.62 70 LYS A O 1
ATOM 522 N N . GLU A 1 71 ? 19.464 9.398 -20.591 1.00 85.38 71 GLU A N 1
ATOM 523 C CA . GLU A 1 71 ? 18.311 10.104 -20.052 1.00 85.38 71 GLU A CA 1
ATOM 524 C C . GLU A 1 71 ? 17.194 9.136 -19.629 1.00 85.38 71 GLU A C 1
ATOM 526 O O . GLU A 1 71 ? 16.637 9.296 -18.546 1.00 85.38 71 GLU A O 1
ATOM 531 N N . VAL A 1 72 ? 16.903 8.103 -20.430 1.00 84.56 72 VAL A N 1
ATOM 532 C CA . VAL A 1 72 ? 15.892 7.076 -20.111 1.00 84.56 72 VAL A CA 1
ATOM 533 C C . VAL A 1 72 ? 16.357 6.212 -18.942 1.00 84.56 72 VAL A C 1
ATOM 535 O O . VAL A 1 72 ? 15.598 5.977 -18.004 1.00 84.56 72 VAL A O 1
ATOM 538 N N . ALA A 1 73 ? 17.632 5.812 -18.936 1.00 84.81 73 ALA A N 1
ATOM 539 C CA . ALA A 1 73 ? 18.207 5.066 -17.818 1.00 84.81 73 ALA A CA 1
ATOM 540 C C . ALA A 1 73 ? 18.167 5.873 -16.504 1.00 84.81 73 ALA A C 1
ATOM 542 O O . ALA A 1 73 ? 17.821 5.333 -15.453 1.00 84.81 73 ALA A O 1
ATOM 543 N N . ALA A 1 74 ? 18.470 7.175 -16.560 1.00 88.62 74 ALA A N 1
ATOM 544 C CA . ALA A 1 74 ? 18.371 8.063 -15.405 1.00 88.62 74 ALA A CA 1
ATOM 545 C C . ALA A 1 74 ? 16.919 8.236 -14.921 1.00 88.62 74 ALA A C 1
ATOM 547 O O . ALA A 1 74 ? 16.671 8.226 -13.715 1.00 88.62 74 ALA A O 1
ATOM 548 N N . ALA A 1 75 ? 15.956 8.350 -15.843 1.00 89.12 75 ALA A N 1
ATOM 549 C CA . ALA A 1 75 ? 14.537 8.434 -15.503 1.00 89.12 75 ALA A CA 1
ATOM 550 C C . ALA A 1 75 ? 14.041 7.162 -14.796 1.00 89.12 75 ALA A C 1
ATOM 552 O O . ALA A 1 75 ? 13.360 7.260 -13.776 1.00 89.12 75 ALA A O 1
ATOM 553 N N . HIS A 1 76 ? 14.438 5.978 -15.272 1.00 89.38 76 HIS A N 1
ATOM 554 C CA . HIS A 1 76 ? 14.100 4.717 -14.608 1.00 89.38 76 HIS A CA 1
ATOM 555 C C . HIS A 1 76 ? 14.713 4.591 -13.223 1.00 89.38 76 HIS A C 1
ATOM 557 O O . HIS A 1 76 ? 14.019 4.157 -12.309 1.00 89.38 76 HIS A O 1
ATOM 563 N N . ALA A 1 77 ? 15.972 4.994 -13.041 1.00 89.94 77 ALA A N 1
ATOM 564 C CA . ALA A 1 77 ? 16.603 4.964 -11.726 1.00 89.94 77 ALA A CA 1
ATOM 565 C C . ALA A 1 77 ? 15.812 5.805 -10.707 1.00 89.94 77 ALA A C 1
ATOM 567 O O . ALA A 1 77 ? 15.471 5.314 -9.632 1.00 89.94 77 ALA A O 1
ATOM 568 N N . LEU A 1 78 ? 15.422 7.029 -11.081 1.00 93.19 78 LEU A N 1
ATOM 569 C CA . LEU A 1 78 ? 14.612 7.896 -10.222 1.00 93.19 78 LEU A CA 1
ATOM 570 C C . LEU A 1 78 ? 13.218 7.308 -9.968 1.00 93.19 78 LEU A C 1
ATOM 572 O O . LEU A 1 78 ? 12.712 7.351 -8.847 1.00 93.19 78 LEU A O 1
ATOM 576 N N . GLN A 1 79 ? 12.592 6.727 -10.992 1.00 93.56 79 GLN A N 1
ATOM 577 C CA . GLN A 1 79 ? 11.282 6.105 -10.840 1.00 93.56 79 GLN A CA 1
ATOM 578 C C . GLN A 1 79 ? 11.336 4.882 -9.914 1.00 93.56 79 GLN A C 1
ATOM 580 O O . GLN A 1 79 ? 10.461 4.724 -9.067 1.00 93.56 79 GLN A O 1
ATOM 585 N N . MET A 1 80 ? 12.380 4.054 -10.007 1.00 94.00 80 MET A N 1
ATOM 586 C CA . MET A 1 80 ? 12.590 2.922 -9.101 1.00 94.00 80 MET A CA 1
ATOM 587 C C . MET A 1 80 ? 12.745 3.372 -7.642 1.00 94.00 80 MET A C 1
ATOM 589 O O . MET A 1 80 ? 12.181 2.737 -6.747 1.00 94.00 80 MET A O 1
ATOM 593 N N . GLU A 1 81 ? 13.455 4.473 -7.384 1.00 95.00 81 GLU A N 1
ATOM 594 C CA . GLU A 1 81 ? 13.585 5.045 -6.036 1.00 95.00 81 GLU A CA 1
ATOM 595 C C . GLU A 1 81 ? 12.236 5.533 -5.488 1.00 95.00 81 GLU A C 1
ATOM 597 O O . GLU A 1 81 ? 11.865 5.215 -4.352 1.00 95.00 81 GLU A O 1
ATOM 602 N N . VAL A 1 82 ? 11.457 6.245 -6.309 1.00 96.62 82 VAL A N 1
ATOM 603 C CA . VAL A 1 82 ? 10.125 6.732 -5.924 1.00 96.62 82 VAL A CA 1
ATOM 604 C C . VAL A 1 82 ? 9.186 5.566 -5.628 1.00 96.62 82 VAL A C 1
ATOM 606 O O . VAL A 1 82 ? 8.589 5.527 -4.552 1.00 96.62 82 VAL A O 1
ATOM 609 N N . GLU A 1 83 ? 9.080 4.589 -6.528 1.00 95.06 83 GLU A N 1
ATOM 610 C CA . GLU A 1 83 ? 8.208 3.425 -6.340 1.00 95.06 83 GLU A CA 1
ATOM 611 C C . GLU A 1 83 ? 8.607 2.608 -5.099 1.00 95.06 83 GLU A C 1
ATOM 613 O O . GLU A 1 83 ? 7.732 2.137 -4.370 1.00 95.06 83 GLU A O 1
ATOM 618 N N . SER A 1 84 ? 9.904 2.522 -4.782 1.00 95.12 84 SER A N 1
ATOM 619 C CA . SER A 1 84 ? 10.393 1.882 -3.552 1.00 95.12 84 SER A CA 1
ATOM 620 C C . SER A 1 84 ? 9.952 2.636 -2.292 1.00 95.12 84 SER A C 1
ATOM 622 O O . SER A 1 84 ? 9.465 2.024 -1.342 1.00 95.12 84 SER A O 1
ATOM 624 N N . SER A 1 85 ? 10.052 3.970 -2.285 1.00 96.75 85 SER A N 1
ATOM 625 C CA . SER A 1 85 ? 9.581 4.792 -1.159 1.00 96.75 85 SER A CA 1
ATOM 626 C C . SER A 1 85 ? 8.061 4.694 -0.959 1.00 96.75 85 SER A C 1
ATOM 628 O O . SER A 1 85 ? 7.567 4.610 0.167 1.00 96.75 85 SER A O 1
ATOM 630 N N . LEU A 1 86 ? 7.305 4.637 -2.059 1.00 96.25 86 LEU A N 1
ATOM 631 C CA . LEU A 1 86 ? 5.853 4.494 -2.036 1.00 96.25 86 LEU A CA 1
ATOM 632 C C . LEU A 1 86 ? 5.418 3.094 -1.597 1.00 96.25 86 LEU A C 1
ATOM 634 O O . LEU A 1 86 ? 4.371 2.963 -0.964 1.00 96.25 86 LEU A O 1
ATOM 638 N N . LEU A 1 87 ? 6.207 2.062 -1.903 1.00 95.81 87 LEU A N 1
ATOM 639 C CA . LEU A 1 87 ? 5.981 0.707 -1.412 1.00 95.81 87 LEU A CA 1
ATOM 640 C C . LEU A 1 87 ? 6.115 0.641 0.115 1.00 95.81 87 LEU A C 1
ATOM 642 O O . LEU A 1 87 ? 5.239 0.079 0.771 1.00 95.81 87 LEU A O 1
ATOM 646 N N . VAL A 1 88 ? 7.156 1.261 0.687 1.00 96.69 88 VAL A N 1
ATOM 647 C CA . VAL A 1 88 ? 7.316 1.361 2.152 1.00 96.69 88 VAL A CA 1
ATOM 648 C C . VAL A 1 88 ? 6.127 2.093 2.766 1.00 96.69 88 VAL A C 1
ATOM 650 O O . VAL A 1 88 ? 5.515 1.589 3.703 1.00 96.69 88 VAL A O 1
ATOM 653 N N . ARG A 1 89 ? 5.719 3.223 2.178 1.00 95.94 89 ARG A N 1
ATOM 654 C CA . ARG A 1 89 ? 4.557 3.984 2.653 1.00 95.94 89 ARG A CA 1
ATOM 655 C C . ARG A 1 89 ? 3.252 3.180 2.607 1.00 95.94 89 ARG A C 1
ATOM 657 O O . ARG A 1 89 ? 2.423 3.313 3.501 1.00 95.94 89 ARG A O 1
ATOM 664 N N . ALA A 1 90 ? 3.057 2.339 1.590 1.00 95.81 90 ALA A N 1
ATOM 665 C CA . ALA A 1 90 ? 1.901 1.443 1.519 1.00 95.81 90 ALA A CA 1
ATOM 666 C C . ALA A 1 90 ? 1.937 0.360 2.617 1.00 95.81 90 ALA A C 1
ATOM 668 O O . ALA A 1 90 ? 0.896 0.011 3.172 1.00 95.81 90 ALA A O 1
ATOM 669 N N . ALA A 1 91 ? 3.123 -0.144 2.972 1.00 96.44 91 ALA A N 1
ATOM 670 C CA . ALA A 1 91 ? 3.287 -1.073 4.090 1.00 96.44 91 ALA A CA 1
ATOM 671 C C . ALA A 1 91 ? 3.040 -0.400 5.456 1.00 96.44 91 ALA A C 1
ATOM 673 O O . ALA A 1 91 ? 2.425 -1.001 6.337 1.00 96.44 91 ALA A O 1
ATOM 674 N N . GLU A 1 92 ? 3.467 0.853 5.627 1.00 96.25 92 GLU A N 1
ATOM 675 C CA . GLU A 1 92 ? 3.174 1.654 6.822 1.00 96.25 92 GLU A CA 1
ATOM 676 C C . GLU A 1 92 ? 1.670 1.910 6.992 1.00 96.25 92 GLU A C 1
ATOM 678 O O . GLU A 1 92 ? 1.163 1.808 8.107 1.00 96.25 92 GLU A O 1
ATOM 683 N N . ASP A 1 93 ? 0.937 2.166 5.904 1.00 94.88 93 ASP A N 1
ATOM 684 C CA . ASP A 1 93 ? -0.524 2.343 5.939 1.00 94.88 93 ASP A CA 1
ATOM 685 C C . ASP A 1 93 ? -1.247 1.061 6.401 1.00 94.88 93 ASP A C 1
ATOM 687 O O . ASP A 1 93 ? -2.168 1.111 7.219 1.00 94.88 93 ASP A O 1
ATOM 691 N N . LEU A 1 94 ? -0.766 -0.118 5.977 1.00 93.44 94 LEU A N 1
ATOM 692 C CA . LEU A 1 94 ? -1.253 -1.404 6.494 1.00 93.44 94 LEU A CA 1
ATOM 693 C C . LEU A 1 94 ? -0.973 -1.565 7.994 1.00 93.44 94 LEU A C 1
ATOM 695 O O . LEU A 1 94 ? -1.857 -1.974 8.747 1.00 93.44 94 LEU A O 1
ATOM 699 N N . LEU A 1 95 ? 0.236 -1.233 8.452 1.00 94.38 95 LEU A N 1
ATOM 700 C CA . LEU A 1 95 ? 0.584 -1.290 9.876 1.00 94.38 95 LEU A CA 1
ATOM 701 C C . LEU A 1 95 ? -0.287 -0.338 10.705 1.00 94.38 95 LEU A C 1
ATOM 703 O O . LEU A 1 95 ? -0.784 -0.735 11.762 1.00 94.38 95 LEU A O 1
ATOM 707 N N . GLN A 1 96 ? -0.533 0.872 10.202 1.00 93.81 96 GLN A N 1
ATOM 708 C CA . GLN A 1 96 ? -1.412 1.853 10.828 1.00 93.81 96 GLN A CA 1
ATOM 709 C C . GLN A 1 96 ? -2.844 1.317 10.959 1.00 93.81 96 GLN A C 1
ATOM 711 O O . GLN A 1 96 ? -3.418 1.373 12.046 1.00 93.81 96 GLN A O 1
ATOM 716 N N . LEU A 1 97 ? -3.385 0.693 9.909 1.00 92.06 97 LEU A N 1
ATOM 717 C CA . LEU A 1 97 ? -4.699 0.048 9.956 1.00 92.06 97 LEU A CA 1
ATOM 718 C C . LEU A 1 97 ? -4.765 -1.053 11.027 1.00 92.06 97 LEU A C 1
ATOM 720 O O . LEU A 1 97 ? -5.740 -1.141 11.773 1.00 92.06 97 LEU A O 1
ATOM 724 N N . THR A 1 98 ? -3.725 -1.887 11.151 1.00 92.19 98 THR A N 1
ATOM 725 C CA . THR A 1 98 ? -3.714 -2.926 12.197 1.00 92.19 98 THR A CA 1
ATOM 726 C C . THR A 1 98 ? -3.666 -2.347 13.606 1.00 92.19 98 THR A C 1
ATOM 728 O O . THR A 1 98 ? -4.193 -2.963 14.533 1.00 92.19 98 THR A O 1
ATOM 731 N N . ARG A 1 99 ? -3.044 -1.178 13.787 1.00 91.69 99 ARG A N 1
ATOM 732 C CA . ARG A 1 99 ? -3.052 -0.469 15.065 1.00 91.69 99 ARG A CA 1
ATOM 733 C C . ARG A 1 99 ? -4.452 0.041 15.385 1.00 91.69 99 ARG A C 1
ATOM 735 O O . ARG A 1 99 ? -4.933 -0.239 16.474 1.00 91.69 99 ARG A O 1
ATOM 742 N N . GLU A 1 100 ? -5.120 0.686 14.436 1.00 88.88 100 GLU A N 1
ATOM 743 C CA . GLU A 1 100 ? -6.501 1.158 14.606 1.00 88.88 100 GLU A CA 1
ATOM 744 C C . GLU A 1 100 ? -7.466 0.002 14.921 1.00 88.88 100 GLU A C 1
ATOM 746 O O . GLU A 1 100 ? -8.314 0.118 15.803 1.00 88.88 100 GLU A O 1
ATOM 751 N N . LEU A 1 101 ? -7.296 -1.155 14.270 1.00 87.44 101 LEU A N 1
ATOM 752 C CA . LEU A 1 101 ? -8.101 -2.344 14.562 1.00 87.44 101 LEU A CA 1
ATOM 753 C C . LEU A 1 101 ? -7.858 -2.860 15.986 1.00 87.44 101 LEU A C 1
ATOM 755 O O . LEU A 1 101 ? -8.804 -3.217 16.684 1.00 87.44 101 LEU A O 1
ATOM 759 N N . LYS A 1 102 ? -6.599 -2.886 16.436 1.00 89.50 102 LYS A N 1
ATOM 760 C CA . LYS A 1 102 ? -6.262 -3.260 17.816 1.00 89.50 102 LYS A CA 1
ATOM 761 C C . LYS A 1 102 ? -6.817 -2.256 18.820 1.00 89.50 102 LYS A C 1
ATOM 763 O O . LYS A 1 102 ? -7.299 -2.679 19.860 1.00 89.50 102 LYS A O 1
ATOM 768 N N . GLU A 1 103 ? -6.779 -0.963 18.515 1.00 86.25 103 GLU A N 1
ATOM 769 C CA . GLU A 1 103 ? -7.366 0.086 19.354 1.00 86.25 103 GLU A CA 1
ATOM 770 C C . GLU A 1 103 ? -8.887 -0.091 19.469 1.00 86.25 103 GLU A C 1
ATOM 772 O O . GLU A 1 103 ? -9.411 -0.067 20.578 1.00 86.25 103 GLU A O 1
ATOM 777 N N . LEU A 1 104 ? -9.585 -0.388 18.367 1.00 82.38 104 LEU A N 1
ATOM 778 C CA . LEU A 1 104 ? -11.020 -0.693 18.386 1.00 82.38 104 LEU A CA 1
ATOM 779 C C . LEU A 1 104 ? -11.343 -1.932 19.239 1.00 82.38 104 LEU A C 1
ATOM 781 O O . LEU A 1 104 ? -12.337 -1.948 19.959 1.00 82.38 104 LEU A O 1
ATOM 785 N N . TRP A 1 105 ? -10.497 -2.963 19.182 1.00 83.75 105 TRP A N 1
ATOM 786 C CA . TRP A 1 105 ? -10.640 -4.163 20.013 1.00 83.75 105 TRP A CA 1
ATOM 787 C C . TRP A 1 105 ? -10.341 -3.912 21.495 1.00 83.75 105 TRP A C 1
ATOM 789 O O . TRP A 1 105 ? -11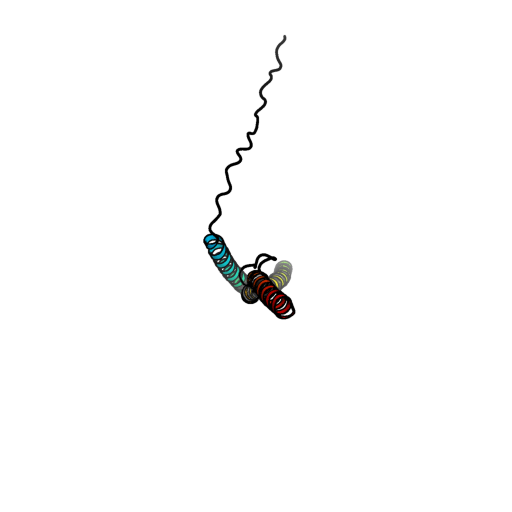.012 -4.483 22.350 1.00 83.75 105 TRP A O 1
ATOM 799 N N . LEU A 1 106 ? -9.331 -3.095 21.808 1.00 81.19 106 LEU A N 1
ATOM 800 C CA . LEU A 1 106 ? -8.883 -2.854 23.181 1.00 81.19 106 LEU A CA 1
ATOM 801 C C . LEU A 1 106 ? -9.782 -1.854 23.921 1.00 81.19 106 LEU A C 1
ATOM 803 O O . LEU A 1 106 ? -10.008 -2.007 25.117 1.00 81.19 106 LEU A O 1
ATOM 807 N N . PHE A 1 107 ? -10.279 -0.833 23.218 1.00 70.06 107 PHE A N 1
ATOM 808 C CA . PHE A 1 107 ? -11.097 0.234 23.799 1.00 70.06 107 PHE A CA 1
ATOM 809 C C .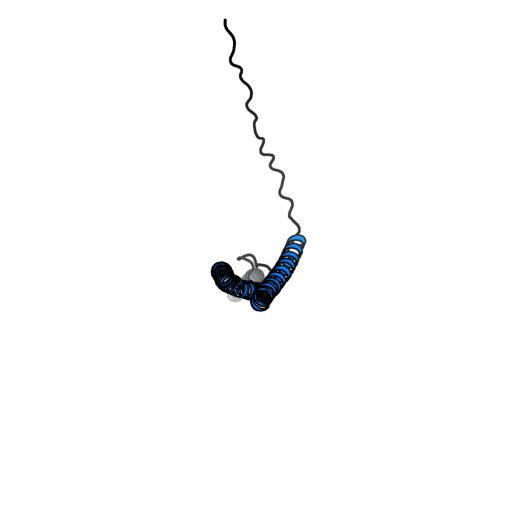 PHE A 1 107 ? -12.605 0.042 23.572 1.00 70.06 107 PHE A C 1
ATOM 811 O O . PHE A 1 107 ? -13.400 0.709 24.234 1.00 70.06 107 PHE A O 1
ATOM 818 N N . GLY A 1 108 ? -13.011 -0.880 22.690 1.00 69.31 108 GLY A N 1
ATOM 819 C CA . GLY A 1 108 ? -14.408 -1.030 22.277 1.00 69.31 108 GLY A CA 1
ATOM 820 C C . GLY A 1 108 ? -14.906 0.186 21.474 1.00 69.31 108 GLY A C 1
ATOM 821 O O . GLY A 1 108 ? -14.106 1.056 21.116 1.00 69.31 108 GLY A O 1
ATOM 822 N N . PRO A 1 109 ? -16.216 0.292 21.159 1.00 64.56 109 PRO A N 1
ATOM 823 C CA . PRO A 1 109 ? -16.776 1.570 20.705 1.00 64.56 109 PRO A CA 1
ATOM 824 C C . PRO A 1 109 ? -16.381 2.637 21.729 1.00 64.56 109 PRO A C 1
ATOM 826 O O . PRO A 1 109 ? -16.543 2.358 22.914 1.00 64.56 109 PRO A O 1
ATOM 829 N N . LEU A 1 110 ? -15.824 3.784 21.295 1.00 53.56 110 LEU A N 1
ATOM 830 C CA . LEU A 1 110 ? -15.333 4.851 22.185 1.00 53.56 110 LEU A CA 1
ATOM 831 C C . LEU A 1 110 ? -16.333 5.048 23.332 1.00 53.56 110 LEU A C 1
ATOM 833 O O . LEU A 1 110 ? -17.373 5.677 23.132 1.00 53.56 110 LEU A O 1
ATOM 837 N N . ARG A 1 111 ? -16.038 4.472 24.507 1.00 52.94 111 ARG A N 1
ATOM 838 C CA . ARG A 1 111 ? -16.845 4.680 25.706 1.00 52.94 111 ARG A CA 1
ATOM 839 C C . ARG A 1 111 ? -16.836 6.187 25.929 1.00 52.94 111 ARG A C 1
ATOM 841 O O . ARG A 1 111 ? -15.764 6.802 25.923 1.00 52.94 111 ARG A O 1
ATOM 848 N N . GLU A 1 112 ? -18.011 6.801 26.057 1.00 58.06 112 GLU A N 1
ATOM 849 C CA . GLU A 1 112 ? -18.067 8.182 26.522 1.00 58.06 112 GLU A CA 1
ATOM 850 C C . GLU A 1 112 ? -17.264 8.247 27.827 1.00 58.06 112 GLU A C 1
ATOM 852 O O . GLU A 1 112 ? -17.354 7.340 28.655 1.00 58.06 112 GLU A O 1
ATOM 857 N N . ILE A 1 113 ? -16.457 9.298 28.007 1.00 57.81 113 ILE A N 1
ATOM 858 C CA . ILE A 1 113 ? -15.482 9.474 29.111 1.00 57.81 113 ILE A CA 1
ATOM 859 C C . ILE A 1 113 ? -16.143 9.407 30.517 1.00 57.81 113 ILE A C 1
ATOM 861 O O . ILE A 1 113 ? -15.480 9.558 31.535 1.00 57.81 113 ILE A O 1
ATOM 865 N N . LYS A 1 114 ? -17.455 9.175 30.589 1.00 53.59 114 LYS A N 1
ATOM 866 C CA . LYS A 1 114 ? -18.273 9.122 31.796 1.00 53.59 114 LYS A CA 1
ATOM 867 C C . LYS A 1 114 ? -18.820 7.747 32.173 1.00 53.59 114 LYS A C 1
ATOM 869 O O . LYS A 1 114 ? -19.421 7.658 33.231 1.00 53.59 114 LYS A O 1
ATOM 874 N N . GLU A 1 115 ? -18.657 6.700 31.367 1.00 52.62 115 GLU A N 1
ATOM 875 C CA . GLU A 1 115 ? -19.224 5.389 31.718 1.00 52.62 115 GLU A CA 1
ATOM 876 C C . GLU A 1 115 ? -18.122 4.379 32.040 1.00 52.62 115 GLU A C 1
ATOM 878 O O . GLU A 1 115 ? -17.731 3.522 31.243 1.00 52.62 115 GLU A O 1
ATOM 883 N N . GLY A 1 116 ? -17.580 4.532 33.250 1.00 51.31 116 GLY A N 1
ATOM 884 C CA . GLY A 1 116 ? -16.813 3.490 33.914 1.00 51.31 116 GLY A CA 1
ATOM 885 C C . GLY A 1 116 ? -17.731 2.328 34.290 1.00 51.31 116 GLY A C 1
ATOM 886 O O . GLY A 1 116 ? -18.804 2.518 34.862 1.00 51.31 116 GLY A O 1
ATOM 887 N N . GLU A 1 117 ? -17.289 1.117 33.965 1.00 52.50 117 GLU A N 1
ATOM 888 C CA . GLU A 1 117 ? -17.928 -0.166 34.260 1.00 52.50 117 GLU A CA 1
ATOM 889 C C . GLU A 1 117 ? -17.994 -0.374 35.785 1.00 52.50 117 GLU A C 1
ATOM 891 O O . GLU A 1 117 ? -17.128 -1.004 36.382 1.00 52.50 117 GLU A O 1
ATOM 896 N N . GLY A 1 118 ? -18.979 0.256 36.429 1.00 52.91 118 GLY A N 1
ATOM 897 C CA . GLY A 1 118 ? -19.206 0.169 37.871 1.00 52.91 118 GLY A CA 1
ATOM 898 C C . GLY A 1 118 ? -19.543 1.480 38.581 1.00 52.91 118 GLY A C 1
ATOM 899 O O . GLY A 1 118 ? -19.961 1.404 39.725 1.00 52.91 118 GLY A O 1
ATOM 900 N N . GLU A 1 119 ? -19.429 2.659 37.958 1.00 54.09 119 GLU A N 1
ATOM 901 C CA . GLU A 1 119 ? -19.618 3.930 38.690 1.00 54.09 119 GLU A CA 1
ATOM 902 C C . GLU A 1 119 ? -21.077 4.139 39.134 1.00 54.09 119 GLU A C 1
ATOM 904 O O . GLU A 1 119 ? -21.333 4.415 40.302 1.00 54.09 119 GLU A O 1
ATOM 909 N N . GLY A 1 120 ? -22.049 3.875 38.251 1.00 60.25 120 GLY A N 1
ATOM 910 C CA . GLY A 1 120 ? -23.471 3.965 38.607 1.00 60.25 120 GLY A CA 1
ATOM 911 C C . GLY A 1 120 ? -23.911 2.931 39.652 1.00 60.25 120 GLY A C 1
ATOM 912 O O . GLY A 1 120 ? -24.665 3.257 40.562 1.00 60.25 120 GLY A O 1
ATOM 913 N N . GLN A 1 121 ? -23.395 1.697 39.574 1.00 61.50 121 GLN A N 1
ATOM 914 C CA . GLN A 1 121 ? -23.712 0.654 40.562 1.00 61.50 121 GLN A CA 1
ATOM 915 C C . GLN A 1 121 ? -22.997 0.889 41.898 1.00 61.50 121 GLN A C 1
ATOM 917 O O . GLN A 1 121 ? -23.573 0.625 42.948 1.00 61.50 121 GLN A O 1
ATOM 922 N N . MET A 1 122 ? -21.773 1.428 41.883 1.00 65.75 122 MET A N 1
ATOM 923 C CA . MET A 1 122 ? -21.042 1.790 43.100 1.00 65.75 122 MET A CA 1
ATOM 924 C C . MET A 1 122 ? -21.717 2.929 43.858 1.00 65.75 122 MET A C 1
ATOM 926 O O . MET A 1 122 ? -21.759 2.872 45.086 1.00 65.75 122 MET A O 1
ATOM 930 N N . ASP A 1 123 ? -22.254 3.935 43.169 1.00 72.44 123 ASP A N 1
ATOM 931 C CA . ASP A 1 123 ? -22.984 5.028 43.821 1.00 72.44 123 ASP A CA 1
ATOM 932 C C . ASP A 1 123 ? -24.298 4.536 44.445 1.00 72.44 123 ASP A C 1
ATOM 934 O O . ASP A 1 123 ? -24.604 4.862 45.597 1.00 72.44 123 ASP A O 1
ATOM 938 N N . GLU A 1 124 ? -25.041 3.687 43.730 1.00 78.44 124 GLU A N 1
ATOM 939 C CA . GLU A 1 124 ? -26.270 3.072 44.243 1.00 78.44 124 GLU A CA 1
ATOM 940 C C . GLU A 1 124 ? -26.006 2.149 45.443 1.00 78.44 124 GLU A C 1
ATOM 942 O O . GLU A 1 124 ? -26.709 2.217 46.4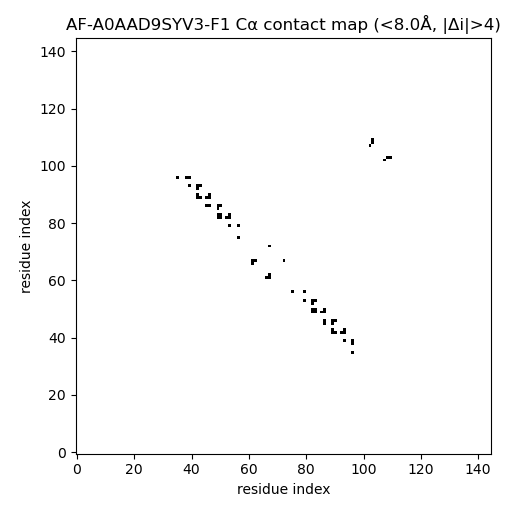56 1.00 78.44 124 GLU A O 1
ATOM 947 N N . ASP A 1 125 ? -24.974 1.307 45.372 1.00 80.62 125 ASP A N 1
ATOM 948 C CA . ASP A 1 125 ? -24.614 0.410 46.469 1.00 80.62 125 ASP A CA 1
ATOM 949 C C . ASP A 1 125 ? -24.045 1.180 47.670 1.00 80.62 125 ASP A C 1
ATOM 951 O O . ASP A 1 125 ? -24.330 0.828 48.818 1.00 80.62 125 ASP A O 1
ATOM 955 N N . SER A 1 126 ? -23.324 2.282 47.437 1.00 81.19 126 SER A N 1
ATOM 956 C CA . SER A 1 126 ? -22.845 3.166 48.508 1.00 81.19 126 SER A CA 1
ATOM 957 C C . SER A 1 126 ? -24.000 3.839 49.254 1.00 81.19 126 SER A C 1
ATOM 959 O O . SER A 1 126 ? -23.967 3.915 50.485 1.00 81.19 126 SER A O 1
ATOM 961 N N . GLN A 1 127 ? -25.053 4.269 48.547 1.00 85.06 127 GLN A N 1
ATOM 962 C CA . GLN A 1 127 ? -26.265 4.799 49.183 1.00 85.06 127 GLN A CA 1
ATOM 963 C C . GLN A 1 127 ? -26.984 3.741 50.023 1.00 85.06 127 GLN A C 1
ATOM 965 O O . GLN A 1 127 ? -27.298 3.998 51.186 1.00 85.06 127 GLN A O 1
ATOM 970 N N . ARG A 1 128 ? -27.171 2.526 49.490 1.00 84.19 128 ARG A N 1
ATOM 971 C CA . ARG A 1 128 ? -27.817 1.429 50.234 1.00 84.19 128 ARG A CA 1
ATOM 972 C C . ARG A 1 128 ? -27.057 1.056 51.504 1.00 84.19 128 ARG A C 1
ATOM 974 O O . ARG A 1 128 ? -27.674 0.795 52.535 1.00 84.19 128 ARG A O 1
ATOM 981 N N . VAL A 1 129 ? -25.725 1.031 51.451 1.00 89.06 129 VAL A N 1
ATOM 982 C CA . VAL A 1 129 ? -24.895 0.777 52.638 1.00 89.06 129 VAL A CA 1
ATOM 983 C C . VAL A 1 129 ? -25.048 1.906 53.661 1.00 89.06 129 VAL A C 1
ATOM 985 O O . VAL A 1 129 ? -25.171 1.619 54.851 1.00 89.06 129 VAL A O 1
ATOM 988 N N . GLY A 1 130 ? -25.104 3.167 53.218 1.00 88.00 130 GLY A N 1
ATOM 989 C CA . GLY A 1 130 ? -25.343 4.320 54.091 1.00 88.00 130 GLY A CA 1
ATOM 990 C C . GLY A 1 130 ? -26.660 4.219 54.865 1.00 88.00 130 GLY A C 1
ATOM 991 O O . GLY A 1 130 ? -26.665 4.320 56.093 1.00 88.00 130 GLY A O 1
ATOM 992 N N . GLU A 1 131 ? -27.757 3.919 54.168 1.00 87.69 131 GLU A N 1
ATOM 993 C CA . GLU A 1 131 ? -29.082 3.739 54.778 1.00 87.69 131 GLU A CA 1
ATOM 994 C C . GLU A 1 131 ? -29.107 2.582 55.790 1.00 87.69 131 GLU A C 1
ATOM 996 O O . GLU A 1 131 ? -29.703 2.684 56.867 1.00 87.69 131 GLU A O 1
ATOM 1001 N N . LEU A 1 132 ? -28.426 1.475 55.477 1.00 87.06 132 LEU A N 1
ATOM 1002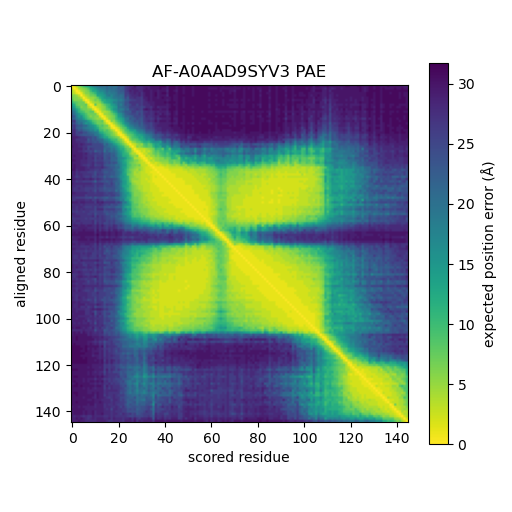 C CA . LEU A 1 132 ? -28.367 0.315 56.362 1.00 87.06 132 LEU A CA 1
ATOM 1003 C C . LEU A 1 132 ? -27.597 0.623 57.655 1.00 87.06 132 LEU A C 1
ATOM 1005 O O . LEU A 1 132 ? -28.011 0.208 58.740 1.00 87.06 132 LEU A O 1
ATOM 1009 N N . VAL A 1 133 ? -26.486 1.357 57.545 1.00 90.50 133 VAL A N 1
ATOM 1010 C CA . VAL A 1 133 ? -25.664 1.777 58.689 1.00 90.50 133 VAL A CA 1
ATOM 1011 C C . VAL A 1 133 ? -26.442 2.735 59.587 1.00 90.50 133 VAL A C 1
ATOM 1013 O O . VAL A 1 133 ? -26.447 2.556 60.807 1.00 90.50 133 VAL A O 1
ATOM 1016 N N . GLU A 1 134 ? -27.158 3.697 59.008 1.00 86.88 134 GLU A N 1
ATOM 1017 C CA . GLU A 1 134 ? -27.992 4.634 59.764 1.00 86.88 134 GLU A CA 1
ATOM 1018 C C . GLU A 1 134 ? -29.144 3.917 60.488 1.00 86.88 134 GLU A C 1
ATOM 1020 O O . GLU A 1 134 ? -29.391 4.157 61.673 1.00 86.88 134 GLU A O 1
ATOM 1025 N N . GLY A 1 135 ? -29.766 2.927 59.840 1.00 84.75 135 GLY A N 1
ATOM 1026 C CA . GLY A 1 135 ? -30.782 2.080 60.466 1.00 84.75 135 GLY A CA 1
ATOM 1027 C C . GLY A 1 135 ? -30.262 1.236 61.640 1.00 84.75 135 GLY A C 1
ATOM 1028 O O . GLY A 1 135 ? -31.001 0.984 62.595 1.00 84.75 135 GLY A O 1
ATOM 1029 N N . ILE A 1 136 ? -29.000 0.799 61.607 1.00 86.94 136 ILE A N 1
ATOM 1030 C CA . ILE A 1 136 ? -28.369 0.077 62.725 1.00 86.94 136 ILE A CA 1
ATOM 1031 C C . ILE A 1 136 ? -28.037 1.042 63.867 1.00 86.94 136 ILE A C 1
ATOM 1033 O O . ILE A 1 136 ? -28.292 0.712 65.025 1.00 86.94 136 ILE A O 1
ATOM 1037 N N . LEU A 1 137 ? -27.515 2.232 63.557 1.00 83.75 137 LEU A N 1
ATOM 1038 C CA . LEU A 1 137 ? -27.200 3.257 64.555 1.00 83.75 137 LEU A CA 1
ATOM 1039 C C . LEU A 1 137 ? -28.451 3.742 65.297 1.00 83.75 137 LEU A C 1
ATOM 1041 O O . LEU A 1 137 ? -28.408 3.859 66.520 1.00 83.75 137 LEU A O 1
ATOM 1045 N N . GLY A 1 138 ? -29.572 3.937 64.594 1.00 82.69 138 GLY A N 1
ATOM 1046 C CA . GLY A 1 138 ? -30.854 4.290 65.212 1.00 82.69 138 GLY A CA 1
ATOM 1047 C C . GLY A 1 138 ? -31.351 3.219 66.187 1.00 82.69 138 GLY A C 1
ATOM 1048 O O . GLY A 1 138 ? -31.647 3.514 67.341 1.00 82.69 138 GLY A O 1
ATOM 1049 N N . LYS A 1 139 ? -31.326 1.944 65.777 1.00 82.75 139 LYS A N 1
ATOM 1050 C CA . LYS A 1 139 ? -31.705 0.817 66.652 1.00 82.75 139 LYS A CA 1
ATOM 1051 C C . LYS A 1 139 ? -30.796 0.683 67.874 1.00 82.75 139 LYS A C 1
ATOM 1053 O O . LYS A 1 139 ? -31.262 0.301 68.943 1.00 82.75 139 LYS A O 1
ATOM 1058 N N . LEU A 1 140 ? -29.503 0.971 67.724 1.00 78.44 140 LEU A N 1
ATOM 1059 C CA . LEU A 1 140 ? -28.550 0.939 68.834 1.00 78.44 140 LEU A CA 1
ATOM 1060 C C . LEU A 1 140 ? -28.753 2.105 69.812 1.00 78.44 140 LEU A C 1
ATOM 1062 O O . LEU A 1 140 ? -28.507 1.941 71.007 1.00 78.44 140 LEU A O 1
ATOM 1066 N N . ALA A 1 141 ? -29.169 3.269 69.309 1.00 77.31 141 ALA A N 1
ATOM 1067 C CA . ALA A 1 141 ? -29.482 4.439 70.119 1.00 77.31 141 ALA A CA 1
ATOM 1068 C C . ALA A 1 141 ? -30.761 4.221 70.938 1.00 77.31 141 ALA A C 1
ATOM 1070 O O . ALA A 1 141 ? -30.747 4.461 72.143 1.00 77.31 141 ALA A O 1
ATOM 1071 N N . ASP A 1 142 ? -31.808 3.666 70.322 1.00 69.88 142 ASP A N 1
ATOM 1072 C CA . ASP A 1 142 ? -33.066 3.336 71.002 1.00 69.88 142 ASP A CA 1
ATOM 1073 C C . ASP A 1 142 ? -32.902 2.205 72.028 1.00 69.88 142 ASP A C 1
ATOM 1075 O O . ASP A 1 142 ? -33.549 2.216 73.065 1.00 69.88 142 ASP A O 1
ATOM 1079 N N . ALA A 1 143 ? -32.003 1.244 71.783 1.00 70.25 143 ALA A N 1
ATOM 1080 C CA . ALA A 1 143 ? -31.710 0.160 72.726 1.00 70.25 143 ALA A CA 1
ATOM 1081 C C . ALA A 1 143 ? -30.834 0.584 73.924 1.00 70.25 143 ALA A C 1
ATOM 1083 O O . ALA A 1 143 ? -30.614 -0.215 74.836 1.00 70.25 143 ALA A O 1
ATOM 1084 N N . ARG A 1 144 ? -30.275 1.802 73.902 1.00 54.44 144 ARG A N 1
ATOM 1085 C CA . ARG A 1 144 ? -29.439 2.363 74.978 1.00 54.44 144 ARG A CA 1
ATOM 1086 C C . ARG A 1 144 ? -30.215 3.337 75.885 1.00 54.44 144 ARG A C 1
ATOM 1088 O O . ARG A 1 144 ? -29.668 3.735 76.914 1.00 54.44 144 ARG A O 1
ATOM 1095 N N . VAL A 1 145 ? -31.450 3.698 75.526 1.00 49.66 145 VAL A N 1
ATOM 1096 C CA . VAL A 1 145 ? -32.407 4.443 76.370 1.00 49.66 145 VAL A CA 1
ATOM 1097 C C . VAL A 1 145 ? -33.258 3.457 77.163 1.00 49.66 145 VAL A C 1
ATOM 1099 O O . VAL A 1 145 ? -33.455 3.717 78.371 1.00 49.66 145 VAL A O 1
#

Foldseek 3Di:
DDDDDDDDDDDPPPPPPDDDDDDDPVVVVVVVVVVLVVLLVVLVCQLVVLVVVLVCLVPPDCPPPPRCPVVNVVVSVVSNVVSVVSNVVSVVSVVVSVVVVVCCVVCPPPDDPPDDPCPVVVVVVVVVVVVVVVVVVVVVVVVVD

Mean predicted aligned error: 17.69 Å

Organism: NCBI:txid946125

pLDDT: mean 75.3, std 18.62, range [39.62, 97.0]

Secondary structure (DSSP, 8-state):
--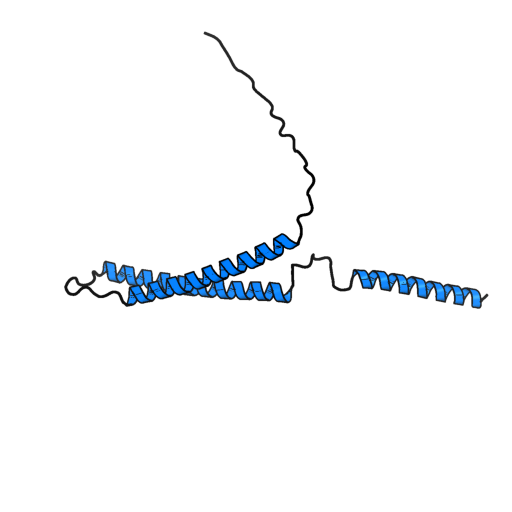----------------------THHHHHHHHHHHHHHHHHHHHHHHHHHHHHHHHHT----TTS---HHHHHHHHHHHHHHHHHHHHHHHHHHHHHHHHHHHHHHTTT--TT--TTHHHHHHHHHHHHHHHHHHHHHHHHTT-

Nearest PDB structures (foldseek):
  3r84-assembly1_B  TM=7.746E-01  e=2.346E-01  Saccharomyces cerevisiae